Protein AF-A0A930MI05-F1 (afdb_monomer_lite)

pLDDT: mean 93.85, std 7.44, range [63.91, 98.12]

Secondary structure (DSSP, 8-state):
-PPP--SSHHHHTTSTT--HHHHHHHHHHHHHHHHH-

Radius of gyration: 11.41 Å; chains: 1; bounding box: 26×16×32 Å

Foldseek 3Di:
DDDDDDPDLVRVCPPPPDDPVNSVVVVVVVVVVVVVD

Sequence (37 aa):
LTAVRPRSIGQASRISGVSPADISVLLVWLEKERRIS

Structure (mmCIF, N/CA/C/O backbone):
data_AF-A0A930MI05-F1
#
_entry.id   AF-A0A930MI05-F1
#
loop_
_atom_site.group_PDB
_atom_site.id
_atom_site.type_symbol
_atom_site.label_atom_id
_atom_site.label_alt_id
_atom_site.label_comp_id
_atom_site.label_asym_id
_atom_site.label_entity_id
_atom_site.label_seq_id
_atom_site.pdbx_PDB_ins_code
_atom_site.Cartn_x
_atom_site.Cartn_y
_atom_site.Cartn_z
_atom_site.occupancy
_atom_site.B_iso_or_equiv
_atom_site.auth_seq_id
_atom_site.auth_comp_id
_atom_site.auth_asym_id
_atom_site.auth_atom_id
_atom_site.pdbx_PDB_model_num
ATOM 1 N N . LEU A 1 1 ? 1.848 -3.669 -20.641 1.00 63.91 1 LEU A N 1
ATOM 2 C CA . LEU A 1 1 ? 1.894 -3.791 -19.166 1.00 63.91 1 LEU A CA 1
ATOM 3 C C . LEU A 1 1 ? 0.999 -4.948 -18.761 1.00 63.91 1 LEU A C 1
ATOM 5 O O . LEU A 1 1 ? -0.203 -4.868 -18.976 1.00 63.91 1 LEU A O 1
ATOM 9 N N . THR A 1 2 ? 1.567 -6.036 -18.250 1.00 72.69 2 THR A N 1
ATOM 10 C CA . THR A 1 2 ? 0.775 -7.135 -17.683 1.00 72.69 2 THR A CA 1
ATOM 11 C C . THR A 1 2 ? 0.396 -6.742 -16.260 1.00 72.69 2 THR A C 1
ATOM 13 O O . THR A 1 2 ? 1.279 -6.454 -15.455 1.00 72.69 2 THR A O 1
ATOM 16 N N . ALA A 1 3 ? -0.898 -6.672 -15.949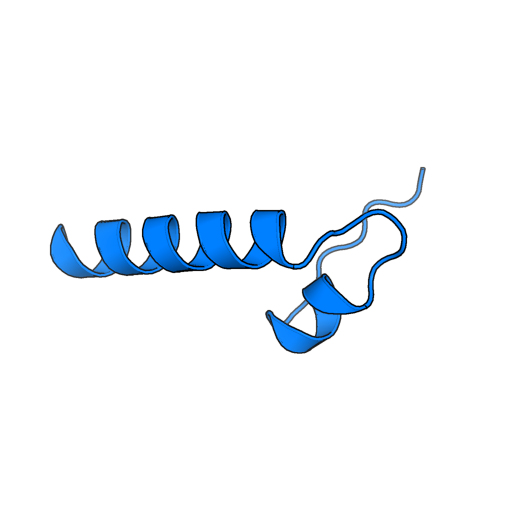 1.00 79.19 3 ALA A N 1
ATOM 17 C CA . ALA A 1 3 ? -1.346 -6.342 -14.600 1.00 79.19 3 ALA A CA 1
ATOM 18 C C . ALA A 1 3 ? -0.994 -7.489 -13.639 1.00 79.19 3 ALA A C 1
ATOM 20 O O . ALA A 1 3 ? -1.400 -8.633 -13.847 1.00 79.19 3 ALA A O 1
ATOM 21 N N . VAL A 1 4 ? -0.231 -7.187 -12.587 1.00 88.69 4 VAL A N 1
ATOM 22 C CA . VAL A 1 4 ? 0.129 -8.150 -11.539 1.00 88.69 4 VAL A CA 1
ATOM 23 C C . VAL A 1 4 ? -0.827 -7.970 -10.366 1.00 88.69 4 VAL A C 1
ATOM 25 O O . VAL A 1 4 ? -0.938 -6.875 -9.822 1.00 88.69 4 VAL A O 1
ATOM 28 N N . ARG A 1 5 ? -1.496 -9.048 -9.944 1.00 93.75 5 ARG A N 1
ATOM 29 C CA . ARG A 1 5 ? -2.317 -9.070 -8.725 1.00 93.75 5 ARG A CA 1
ATOM 30 C C . ARG A 1 5 ? -1.663 -9.978 -7.677 1.00 93.75 5 ARG A C 1
ATOM 32 O O . ARG A 1 5 ? -1.871 -11.193 -7.727 1.00 93.75 5 ARG A O 1
ATOM 39 N N . PRO A 1 6 ? -0.848 -9.433 -6.758 1.00 95.19 6 PRO A N 1
ATOM 40 C CA . PRO A 1 6 ? -0.227 -10.230 -5.709 1.00 95.19 6 PRO A CA 1
ATOM 41 C C . PRO A 1 6 ? -1.289 -10.826 -4.774 1.00 95.19 6 PRO A C 1
ATOM 43 O O . PRO A 1 6 ? -2.311 -10.203 -4.493 1.00 95.19 6 PRO A O 1
ATOM 46 N N . ARG A 1 7 ? -1.044 -12.044 -4.283 1.00 96.56 7 ARG A N 1
ATOM 47 C C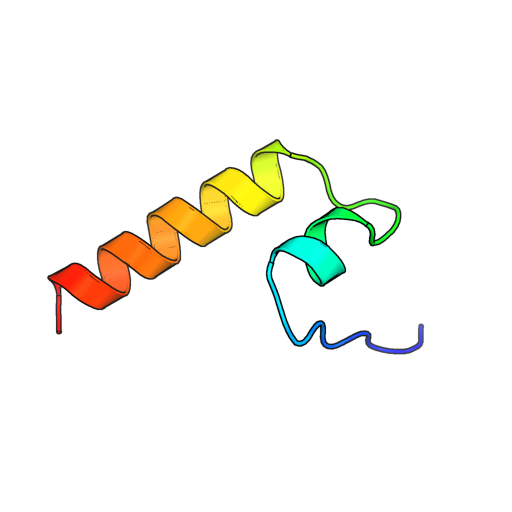A . ARG A 1 7 ? -1.928 -12.760 -3.343 1.00 96.56 7 ARG A CA 1
ATOM 48 C C . ARG A 1 7 ? -1.601 -12.472 -1.880 1.00 96.56 7 ARG A C 1
ATOM 50 O O . ARG A 1 7 ? -2.336 -12.887 -0.994 1.00 96.56 7 ARG A O 1
ATOM 57 N N . SER A 1 8 ? -0.479 -11.805 -1.626 1.00 96.12 8 SER A N 1
ATOM 58 C CA . SER A 1 8 ? -0.033 -11.434 -0.287 1.00 96.12 8 SER A CA 1
ATOM 59 C C . SER A 1 8 ? 0.811 -10.164 -0.322 1.00 96.12 8 SER A C 1
ATOM 61 O O . SER A 1 8 ? 1.410 -9.826 -1.347 1.00 96.12 8 SER A O 1
ATOM 63 N N . ILE A 1 9 ? 0.918 -9.495 0.827 1.00 96.19 9 ILE A N 1
ATOM 64 C CA . ILE A 1 9 ? 1.786 -8.322 1.007 1.00 96.19 9 ILE A CA 1
ATOM 65 C C . ILE A 1 9 ? 3.251 -8.669 0.716 1.00 96.19 9 ILE A C 1
ATOM 67 O O . ILE A 1 9 ? 3.941 -7.911 0.043 1.00 96.19 9 ILE A O 1
ATOM 71 N N . GLY A 1 10 ? 3.711 -9.852 1.141 1.00 95.69 10 GLY A N 1
ATOM 72 C CA . GLY A 1 10 ? 5.075 -10.308 0.866 1.00 95.69 10 GLY A CA 1
ATOM 73 C C . GLY A 1 10 ? 5.355 -10.554 -0.619 1.00 95.69 10 GLY A C 1
ATOM 74 O O . GLY A 1 10 ? 6.497 -10.441 -1.052 1.00 95.69 10 GLY A O 1
ATOM 75 N N . GLN A 1 11 ? 4.338 -10.888 -1.421 1.00 97.06 11 GLN A N 1
ATOM 76 C CA . GLN A 1 11 ? 4.491 -10.929 -2.876 1.00 97.06 11 GLN A CA 1
ATOM 77 C C . GLN A 1 11 ? 4.519 -9.514 -3.464 1.00 97.06 11 GLN A C 1
ATOM 79 O O . GLN A 1 11 ? 5.339 -9.247 -4.337 1.00 97.06 11 GLN A O 1
ATOM 84 N N . ALA A 1 12 ? 3.656 -8.618 -2.977 1.00 96.00 12 ALA A N 1
ATOM 85 C CA . ALA A 1 12 ? 3.593 -7.230 -3.429 1.00 96.00 12 ALA A CA 1
ATOM 86 C C . A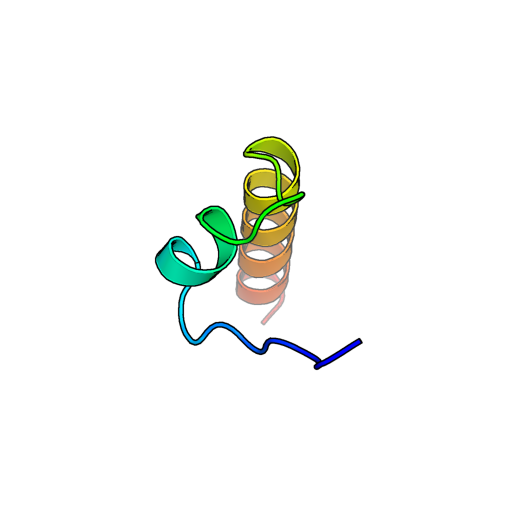LA A 1 12 ? 4.910 -6.475 -3.181 1.00 96.00 12 ALA A C 1
ATOM 88 O O . ALA A 1 12 ? 5.380 -5.772 -4.069 1.00 96.00 12 ALA A O 1
ATOM 89 N N . SER A 1 13 ? 5.550 -6.685 -2.025 1.00 96.81 13 SER A N 1
ATOM 90 C CA . SER A 1 13 ? 6.800 -6.009 -1.647 1.00 96.81 13 SER A CA 1
ATOM 91 C C . SER A 1 13 ? 8.011 -6.369 -2.511 1.00 96.81 13 SER A C 1
ATOM 93 O O . SER A 1 13 ? 9.026 -5.684 -2.451 1.00 96.81 13 SER A O 1
ATOM 95 N N . ARG A 1 14 ? 7.928 -7.441 -3.309 1.00 95.25 14 ARG A N 1
ATOM 96 C CA . ARG A 1 14 ? 8.985 -7.859 -4.244 1.00 95.25 14 ARG A CA 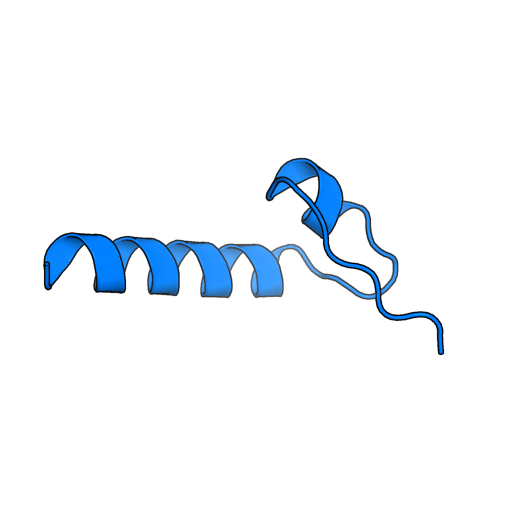1
ATOM 97 C C . ARG A 1 14 ? 8.757 -7.377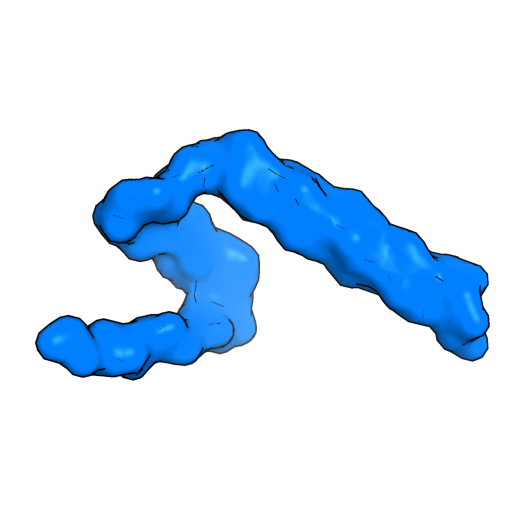 -5.676 1.00 95.25 14 ARG A C 1
ATOM 99 O O . ARG A 1 14 ? 9.592 -7.640 -6.538 1.00 95.25 14 ARG A O 1
ATOM 106 N N . ILE A 1 15 ? 7.630 -6.724 -5.960 1.00 94.31 15 ILE A N 1
ATOM 107 C CA . ILE A 1 15 ? 7.359 -6.177 -7.291 1.00 94.31 15 ILE A CA 1
ATOM 108 C C . ILE A 1 15 ? 8.296 -4.986 -7.516 1.00 94.31 15 ILE A C 1
ATOM 110 O O . ILE A 1 15 ? 8.356 -4.068 -6.703 1.00 94.31 15 ILE A O 1
ATOM 114 N N . SER A 1 16 ? 9.040 -5.008 -8.625 1.00 94.69 16 SER A N 1
ATOM 115 C CA . SER A 1 16 ? 9.942 -3.912 -8.989 1.00 94.69 16 SER A CA 1
ATOM 116 C C . SER A 1 16 ? 9.172 -2.590 -9.083 1.00 94.69 16 SER A C 1
ATOM 118 O O . SER A 1 16 ? 8.120 -2.532 -9.720 1.00 94.69 16 SER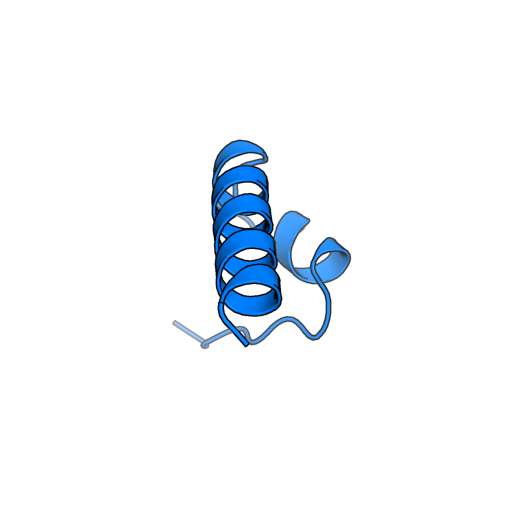 A O 1
ATOM 120 N N . GLY A 1 17 ? 9.685 -1.549 -8.425 1.00 94.06 17 GLY A N 1
ATOM 121 C CA . GLY A 1 17 ? 9.034 -0.239 -8.331 1.00 94.06 17 GLY A CA 1
ATOM 122 C C . GLY A 1 17 ? 8.093 -0.066 -7.135 1.00 94.06 17 GLY A C 1
ATOM 123 O O . GLY A 1 17 ? 7.636 1.048 -6.910 1.00 94.06 17 GLY A O 1
ATOM 124 N N . VAL A 1 18 ? 7.836 -1.114 -6.345 1.00 95.56 18 VAL A N 1
ATOM 125 C CA . VAL A 1 18 ? 7.132 -0.993 -5.060 1.00 95.56 18 VAL A CA 1
ATOM 126 C C . VAL A 1 18 ? 8.147 -0.722 -3.956 1.00 95.56 18 VAL A C 1
ATOM 128 O O . VAL A 1 18 ? 9.071 -1.508 -3.739 1.00 95.56 18 VAL A O 1
ATOM 131 N N . SER A 1 19 ? 7.979 0.388 -3.244 1.00 98.06 19 SER A N 1
ATOM 132 C CA . SER A 1 19 ? 8.827 0.753 -2.114 1.00 98.06 19 SER A CA 1
ATOM 133 C C . SER A 1 19 ? 8.265 0.228 -0.783 1.00 98.06 19 SER A C 1
ATOM 135 O O . SER A 1 19 ? 7.063 -0.030 -0.656 1.00 98.06 19 SER A O 1
ATOM 137 N N . PRO A 1 20 ? 9.096 0.119 0.270 1.00 97.81 20 PRO A N 1
ATOM 138 C CA . PRO A 1 20 ? 8.608 -0.177 1.619 1.00 97.81 20 PRO A CA 1
ATOM 139 C C . PRO A 1 20 ? 7.578 0.841 2.146 1.00 97.81 20 PRO A C 1
ATOM 141 O O . PRO A 1 20 ? 6.708 0.484 2.947 1.00 97.81 20 PRO A O 1
ATOM 144 N N . ALA A 1 21 ? 7.645 2.098 1.692 1.00 98.12 21 ALA A N 1
ATOM 145 C CA . ALA A 1 21 ? 6.692 3.137 2.075 1.00 98.12 21 ALA A CA 1
ATOM 146 C C . ALA A 1 21 ? 5.294 2.862 1.496 1.00 98.12 21 ALA A C 1
ATOM 148 O O . ALA A 1 21 ? 4.310 2.968 2.225 1.00 98.12 21 ALA A O 1
ATOM 149 N N . ASP A 1 22 ? 5.205 2.407 0.243 1.00 97.31 22 ASP A N 1
ATOM 150 C CA . ASP A 1 22 ? 3.927 2.055 -0.397 1.00 97.31 22 ASP A CA 1
ATOM 151 C C . ASP A 1 22 ? 3.215 0.925 0.356 1.00 97.31 22 ASP A C 1
ATOM 153 O O . ASP A 1 22 ? 2.010 0.980 0.612 1.00 97.31 22 ASP A O 1
ATOM 157 N N . ILE A 1 23 ? 3.980 -0.085 0.784 1.00 97.88 23 ILE A N 1
ATOM 158 C CA . ILE A 1 23 ? 3.464 -1.179 1.612 1.00 97.88 23 ILE A CA 1
ATOM 159 C C . ILE A 1 23 ? 2.961 -0.654 2.959 1.00 97.88 23 ILE A C 1
ATOM 161 O O . ILE A 1 23 ? 1.888 -1.050 3.409 1.00 97.88 23 ILE A O 1
ATOM 165 N N . SER A 1 24 ? 3.703 0.257 3.589 1.00 98.12 24 SER A N 1
ATOM 166 C CA . SER A 1 24 ? 3.312 0.854 4.871 1.00 98.12 24 SER A CA 1
ATOM 167 C C . SER A 1 24 ? 1.987 1.614 4.761 1.00 98.12 24 SER A C 1
ATOM 169 O O . SER A 1 24 ? 1.108 1.434 5.603 1.00 98.12 24 SER A O 1
ATOM 171 N N . VAL A 1 25 ? 1.803 2.400 3.695 1.00 98.00 25 VAL A N 1
ATOM 172 C CA . VAL A 1 25 ? 0.545 3.116 3.422 1.00 98.00 25 VAL A CA 1
ATOM 173 C C . VAL A 1 25 ? -0.615 2.138 3.247 1.00 98.00 25 VAL A C 1
ATOM 175 O O . VAL A 1 25 ? -1.667 2.319 3.862 1.00 98.00 25 VAL A O 1
ATOM 178 N N . LEU A 1 26 ? -0.422 1.073 2.463 1.00 96.38 26 LEU A N 1
ATOM 179 C CA . LEU A 1 26 ? -1.443 0.044 2.266 1.00 96.38 26 LEU A CA 1
ATOM 180 C C . LEU A 1 26 ? -1.846 -0.625 3.590 1.00 96.38 26 LEU A C 1
ATOM 182 O O . LEU A 1 26 ? -3.032 -0.835 3.828 1.00 96.38 26 LEU A O 1
ATOM 186 N N . LEU A 1 27 ? -0.886 -0.937 4.465 1.00 97.25 27 LEU A N 1
ATOM 187 C CA . LEU A 1 27 ? -1.163 -1.556 5.767 1.00 97.25 27 LEU A CA 1
ATOM 188 C C . LEU A 1 27 ? -1.954 -0.629 6.698 1.00 97.25 27 LEU A C 1
ATOM 190 O O . LEU A 1 27 ? -2.899 -1.082 7.343 1.00 97.25 27 LEU A O 1
ATOM 194 N N . VAL A 1 28 ? -1.617 0.664 6.739 1.00 97.88 28 VAL A N 1
ATOM 195 C CA . VAL A 1 28 ? -2.385 1.665 7.501 1.00 97.88 28 VAL A CA 1
ATOM 196 C C . VAL A 1 28 ? -3.815 1.765 6.977 1.00 97.88 28 VAL A C 1
ATOM 198 O O . VAL A 1 28 ? -4.759 1.810 7.766 1.00 97.88 28 VAL A O 1
ATOM 201 N N . TRP A 1 29 ? -3.988 1.769 5.653 1.00 97.62 29 TRP A N 1
ATOM 202 C CA . TRP A 1 29 ? -5.310 1.807 5.035 1.00 97.62 29 TRP A CA 1
ATOM 203 C C . TRP A 1 29 ? -6.138 0.561 5.379 1.00 97.62 29 TRP A C 1
ATOM 205 O O . TRP A 1 29 ? -7.262 0.699 5.850 1.00 97.62 29 TRP A O 1
ATOM 215 N N . LEU A 1 30 ? -5.574 -0.643 5.242 1.00 96.00 30 LEU A N 1
ATOM 216 C CA . LEU A 1 30 ? -6.263 -1.893 5.590 1.00 96.00 30 LEU A CA 1
ATOM 217 C C . LEU A 1 30 ? -6.663 -1.951 7.070 1.00 96.00 30 LEU A C 1
ATOM 219 O O . LEU A 1 30 ? -7.759 -2.400 7.395 1.00 96.00 30 LEU A O 1
ATOM 223 N N . GLU A 1 31 ? -5.800 -1.480 7.973 1.00 97.94 31 GLU A N 1
ATOM 224 C CA . GLU A 1 31 ? -6.120 -1.411 9.401 1.00 97.94 31 GLU A CA 1
ATOM 225 C C . GLU A 1 31 ? -7.229 -0.392 9.687 1.00 97.94 31 GLU A C 1
ATOM 227 O O . GLU A 1 31 ? -8.084 -0.640 10.538 1.00 97.94 31 GLU A O 1
ATOM 232 N N . LYS A 1 32 ? -7.257 0.735 8.966 1.00 97.94 32 LYS A N 1
ATOM 233 C CA . LYS A 1 32 ? -8.359 1.699 9.050 1.00 97.94 32 LYS A CA 1
ATOM 234 C C . LYS A 1 32 ? -9.677 1.059 8.613 1.00 97.94 32 LYS A C 1
ATOM 236 O O . LYS A 1 32 ? -10.639 1.151 9.367 1.00 97.94 32 LYS A O 1
ATOM 241 N N . GLU A 1 33 ? -9.707 0.381 7.464 1.00 97.50 33 GLU A N 1
ATOM 242 C CA . GLU A 1 33 ? -10.901 -0.321 6.962 1.00 97.50 33 GLU A CA 1
ATOM 243 C C . GLU A 1 33 ? -11.387 -1.396 7.948 1.00 97.50 33 GLU A C 1
ATOM 245 O O . GLU A 1 33 ? -12.580 -1.521 8.209 1.00 97.50 33 GLU A O 1
ATOM 250 N N . ARG A 1 34 ? -10.459 -2.127 8.576 1.00 97.19 34 ARG A N 1
ATOM 251 C CA . ARG A 1 34 ? -10.781 -3.128 9.603 1.00 97.19 34 ARG A CA 1
ATOM 252 C C . ARG A 1 34 ? -11.393 -2.514 10.868 1.00 97.19 34 ARG A C 1
ATOM 254 O O . ARG A 1 34 ? -12.156 -3.190 11.544 1.00 97.19 34 ARG A O 1
ATOM 261 N N . ARG A 1 35 ? -11.025 -1.280 11.230 1.00 96.62 35 ARG A N 1
ATOM 262 C CA . ARG A 1 35 ? -11.532 -0.586 12.432 1.00 96.62 35 ARG A CA 1
ATOM 263 C C . ARG A 1 35 ? -12.902 0.055 12.246 1.00 96.62 35 ARG A C 1
ATOM 265 O O . ARG A 1 35 ? -13.564 0.316 13.244 1.00 96.62 35 ARG A O 1
ATOM 272 N N . ILE A 1 36 ? -13.262 0.397 11.010 1.00 92.38 36 ILE A N 1
ATOM 273 C CA . ILE A 1 36 ? -14.548 1.035 10.684 1.00 92.38 36 ILE A CA 1
ATOM 274 C C . ILE A 1 36 ? -15.647 0.019 10.346 1.00 92.38 36 ILE A C 1
ATOM 276 O O . ILE A 1 36 ? -16.808 0.412 10.250 1.00 92.38 36 ILE A O 1
ATOM 280 N N . SER A 1 37 ? -15.277 -1.251 10.153 1.00 80.69 37 SER A N 1
ATOM 281 C CA . SER A 1 37 ? -16.191 -2.394 10.052 1.00 80.69 37 SER A CA 1
ATOM 282 C C . SER A 1 37 ? -16.520 -2.972 11.421 1.00 80.69 37 SER A C 1
ATOM 284 O O . SER A 1 37 ? -17.585 -3.625 11.481 1.00 80.69 37 SER A O 1
#